Protein AF-A0A1Q1NKW4-F1 (afdb_monomer)

Solvent-accessible surface area (backbone atoms only — not comparable to full-atom values): 3850 Å² total; per-residue (Å²): 120,93,55,45,92,82,41,51,66,74,36,44,57,58,52,51,54,32,56,75,73,72,46,86,80,81,84,53,50,66,79,71,65,71,47,54,70,63,39,39,74,75,68,71,39,75,78,86,78,82,60,81,76,55,62,80,78,109

Sequence (58 aa):
SPIPAMSMVSYATGSRYLSLIGGVCMSFYDWYCDLPPSSPMTRGEQTDVPESADWYNS

Organism: NCBI:txid206937

Radius of gyration: 15.39 Å; Cα contacts (8 Å, |Δi|>4): 30; chains: 1; bounding box: 38×22×35 Å

Structure (mmCIF, N/CA/C/O backbone):
data_AF-A0A1Q1NKW4-F1
#
_entry.id   AF-A0A1Q1NKW4-F1
#
loop_
_atom_site.group_PDB
_atom_site.id
_atom_site.type_symbol
_atom_site.label_atom_id
_atom_site.label_alt_id
_atom_site.label_comp_id
_atom_site.label_asym_id
_atom_site.label_entity_id
_atom_site.label_seq_id
_atom_site.pdbx_PDB_ins_code
_atom_site.Cartn_x
_atom_site.Cartn_y
_atom_site.Cartn_z
_atom_site.occupancy
_atom_site.B_iso_or_equiv
_atom_site.auth_seq_id
_atom_site.auth_comp_id
_atom_site.auth_asym_id
_atom_site.auth_atom_id
_atom_site.pdbx_PDB_model_num
ATOM 1 N N . SER A 1 1 ? 1.450 9.651 4.274 1.00 65.50 1 SER A N 1
ATOM 2 C CA . SER A 1 1 ? 1.145 9.112 2.936 1.00 65.50 1 SER A CA 1
ATOM 3 C C . SER A 1 1 ? 0.342 7.829 3.105 1.00 65.50 1 SER A C 1
ATOM 5 O O . SER A 1 1 ? 0.488 7.192 4.144 1.00 65.50 1 SER A O 1
ATOM 7 N N . PRO A 1 2 ? -0.515 7.450 2.145 1.00 82.88 2 PRO A N 1
ATOM 8 C CA . PRO A 1 2 ? -1.320 6.230 2.245 1.00 82.88 2 PRO A CA 1
ATOM 9 C C . PRO A 1 2 ? -0.562 4.952 1.849 1.00 82.88 2 PRO A C 1
ATOM 11 O O . PRO A 1 2 ? -1.163 3.889 1.842 1.00 82.88 2 PRO A O 1
ATOM 14 N N . ILE A 1 3 ? 0.734 5.037 1.522 1.00 96.00 3 ILE A N 1
ATOM 15 C CA . ILE A 1 3 ? 1.549 3.898 1.077 1.00 96.00 3 ILE A CA 1
ATOM 16 C C . ILE A 1 3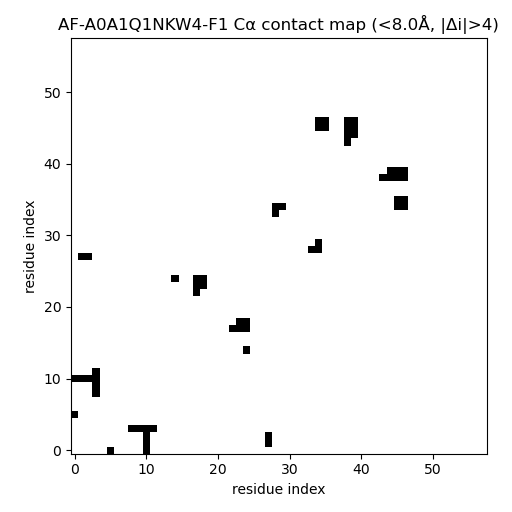 ? 2.232 3.262 2.299 1.00 96.00 3 ILE A C 1
ATOM 18 O O . ILE A 1 3 ? 3.159 3.869 2.850 1.00 96.00 3 ILE A O 1
ATOM 22 N N . PRO A 1 4 ? 1.839 2.044 2.722 1.00 94.94 4 PRO A N 1
ATOM 23 C CA . PRO A 1 4 ? 2.378 1.424 3.933 1.00 94.94 4 PRO A CA 1
ATOM 24 C C . PRO A 1 4 ? 3.884 1.151 3.846 1.00 94.94 4 PRO A C 1
ATOM 26 O O . PRO A 1 4 ? 4.583 1.290 4.845 1.00 94.94 4 PRO A O 1
ATOM 29 N N . ALA A 1 5 ? 4.401 0.825 2.655 1.00 96.12 5 ALA A N 1
ATOM 30 C CA . ALA A 1 5 ? 5.811 0.487 2.441 1.00 96.12 5 ALA A CA 1
ATOM 31 C C . ALA A 1 5 ? 6.787 1.639 2.755 1.00 96.12 5 ALA A C 1
ATOM 33 O O . ALA A 1 5 ? 7.939 1.389 3.088 1.00 96.12 5 ALA A O 1
ATOM 34 N N . MET A 1 6 ? 6.333 2.897 2.689 1.00 95.81 6 MET A N 1
ATOM 35 C CA . MET A 1 6 ? 7.170 4.067 2.989 1.00 95.81 6 MET A CA 1
ATOM 36 C C . MET A 1 6 ? 7.281 4.347 4.496 1.00 95.81 6 MET A C 1
ATOM 38 O O . MET A 1 6 ? 8.252 4.950 4.944 1.00 95.81 6 MET A O 1
ATOM 42 N N . SER A 1 7 ? 6.270 3.966 5.287 1.00 96.00 7 SER A N 1
ATOM 43 C CA . SER A 1 7 ? 6.252 4.164 6.741 1.00 96.00 7 SER A CA 1
ATOM 44 C C . SER A 1 7 ? 5.183 3.283 7.398 1.00 96.00 7 SER A C 1
ATOM 46 O O . SER A 1 7 ? 4.070 3.733 7.687 1.00 96.00 7 SER A O 1
ATOM 48 N N . MET A 1 8 ? 5.517 2.012 7.644 1.00 96.44 8 MET A N 1
ATOM 49 C CA . MET A 1 8 ? 4.540 0.987 8.040 1.00 96.44 8 MET A CA 1
ATOM 50 C C . MET A 1 8 ? 3.770 1.354 9.311 1.00 96.44 8 MET A C 1
ATOM 52 O O . MET A 1 8 ? 2.544 1.269 9.339 1.00 96.44 8 MET A O 1
ATOM 56 N N . VAL A 1 9 ? 4.472 1.793 10.363 1.00 96.44 9 VAL A N 1
ATOM 57 C CA . VAL A 1 9 ? 3.850 2.096 11.665 1.00 96.44 9 VAL A CA 1
ATOM 58 C C . VAL A 1 9 ? 2.969 3.341 11.582 1.00 96.44 9 VAL A C 1
ATOM 60 O O . VAL A 1 9 ? 1.879 3.354 12.148 1.00 96.44 9 VAL A O 1
ATOM 63 N N . SER A 1 10 ? 3.395 4.356 10.826 1.00 96.06 10 SER A N 1
ATOM 64 C CA . SER A 1 10 ? 2.613 5.581 10.619 1.00 96.06 10 SER A CA 1
ATOM 65 C C . SER A 1 10 ? 1.312 5.314 9.860 1.00 96.06 10 SER A C 1
ATOM 67 O O . SER A 1 10 ? 0.300 5.949 10.137 1.00 96.06 10 SER A O 1
ATOM 69 N N . TYR A 1 11 ? 1.317 4.368 8.915 1.00 95.94 11 TYR A N 1
ATOM 70 C CA . TYR A 1 11 ? 0.096 3.910 8.250 1.00 95.94 11 TYR A CA 1
ATOM 71 C C . TYR A 1 11 ? -0.769 3.033 9.177 1.00 95.94 11 TYR A C 1
ATOM 73 O O . TYR A 1 11 ? -1.999 3.154 9.213 1.00 95.94 11 TYR A O 1
ATOM 81 N N . ALA A 1 12 ? -0.133 2.147 9.950 1.00 96.75 12 ALA A N 1
ATOM 82 C CA . ALA A 1 12 ? -0.809 1.189 10.821 1.00 96.75 12 ALA A CA 1
ATOM 83 C C . ALA A 1 12 ? -1.580 1.857 11.967 1.00 96.75 12 ALA A C 1
ATOM 85 O O . ALA A 1 12 ? -2.634 1.361 12.350 1.00 96.75 12 ALA A O 1
ATOM 86 N N . THR A 1 13 ? -1.102 2.976 12.516 1.00 96.25 13 THR A N 1
ATOM 87 C CA . THR A 1 13 ? -1.795 3.686 13.607 1.00 96.25 13 THR A CA 1
ATOM 88 C C . THR A 1 13 ? -3.195 4.146 13.199 1.00 96.25 13 THR A C 1
ATOM 90 O O . THR A 1 13 ? -4.159 3.857 13.909 1.00 96.25 13 THR A O 1
ATOM 93 N N . GLY A 1 14 ? -3.329 4.799 12.042 1.00 94.88 14 GLY A N 1
ATOM 94 C CA . GLY A 1 14 ? -4.623 5.263 11.531 1.00 94.88 14 GLY A CA 1
ATOM 95 C C . GLY A 1 14 ? -5.540 4.116 11.104 1.00 94.88 14 GLY A C 1
ATOM 96 O O . GLY A 1 14 ? -6.688 4.043 11.541 1.00 94.88 14 GLY A O 1
ATOM 97 N N . SER A 1 15 ? -5.020 3.182 10.301 1.00 96.38 15 SER A N 1
ATOM 98 C CA . SER A 1 15 ? -5.803 2.040 9.804 1.00 96.38 15 SER A CA 1
ATOM 99 C C . SER A 1 15 ? -6.263 1.108 10.927 1.00 96.38 15 SER A C 1
ATOM 101 O O . SER A 1 15 ? -7.406 0.658 10.923 1.00 96.38 15 SER A O 1
ATOM 103 N N . ARG A 1 16 ? -5.429 0.868 11.947 1.00 97.25 16 ARG A N 1
ATOM 104 C CA . ARG A 1 16 ? -5.821 0.081 13.123 1.00 97.25 16 ARG A CA 1
ATOM 105 C C . ARG A 1 16 ? -6.932 0.761 13.915 1.00 97.25 16 ARG A C 1
ATOM 107 O O . ARG A 1 16 ? -7.878 0.081 14.297 1.00 97.25 16 ARG A O 1
ATOM 114 N N . TYR A 1 17 ? -6.825 2.067 14.174 1.00 97.69 17 TYR A N 1
ATOM 115 C CA . TYR A 1 17 ? -7.870 2.805 14.888 1.00 97.69 17 TYR A CA 1
ATOM 116 C C . TYR A 1 17 ? -9.211 2.722 14.151 1.00 97.69 17 TYR A C 1
ATOM 118 O O . TYR A 1 17 ? -10.206 2.343 14.764 1.00 97.69 17 TYR A O 1
ATOM 126 N N . LEU A 1 18 ? -9.218 2.986 12.838 1.00 97.75 18 LEU A N 1
ATOM 127 C CA . LEU A 1 18 ? -10.426 2.902 12.012 1.00 97.75 18 LEU A CA 1
ATOM 128 C C . LEU A 1 18 ? -11.025 1.494 12.028 1.00 97.75 18 LEU A C 1
A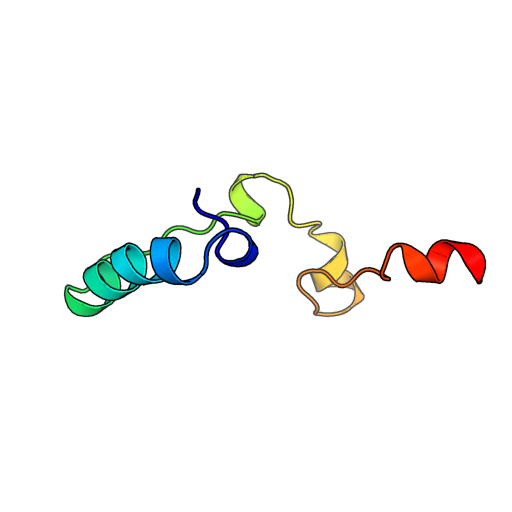TOM 130 O O . LEU A 1 18 ? -12.210 1.348 12.306 1.00 97.75 18 LEU A O 1
ATOM 134 N N . SER A 1 19 ? -10.212 0.457 11.830 1.00 97.31 19 SER A N 1
ATOM 135 C CA . SER A 1 19 ? -10.687 -0.930 11.864 1.00 97.31 19 SER A CA 1
ATOM 136 C C . SER A 1 19 ? -11.300 -1.324 13.213 1.00 97.31 19 SER A C 1
ATOM 138 O O . SER A 1 19 ? -12.272 -2.073 13.241 1.00 97.31 19 SER A O 1
ATOM 140 N N . LEU A 1 20 ? -10.780 -0.808 14.335 1.00 98.19 20 LEU A N 1
ATOM 141 C CA . LEU A 1 20 ? -11.322 -1.090 15.672 1.00 98.19 20 LEU A CA 1
ATOM 142 C C . LEU A 1 20 ? -12.691 -0.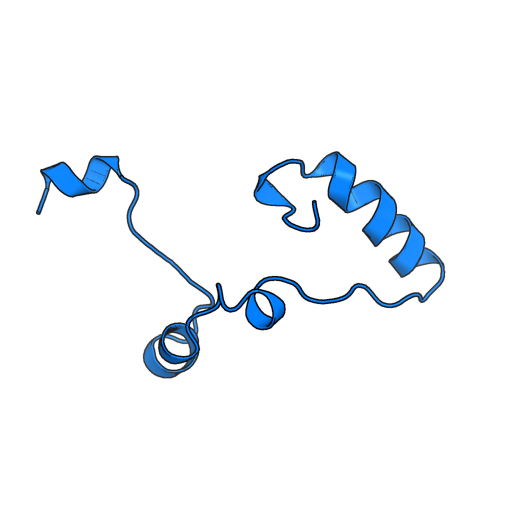443 15.920 1.00 98.19 20 LEU A C 1
ATOM 144 O O . LEU A 1 20 ? -13.486 -0.994 16.676 1.00 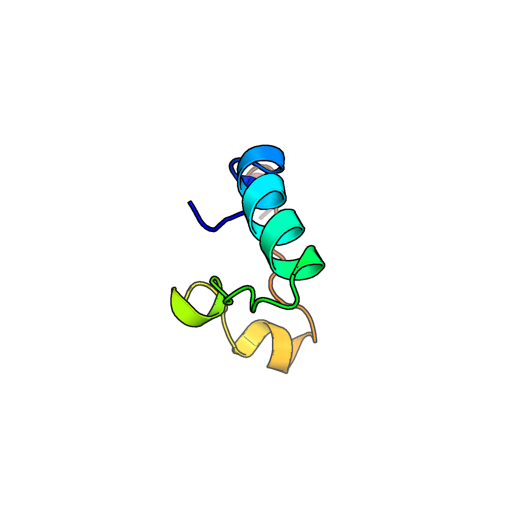98.19 20 LEU A O 1
ATOM 148 N N . ILE A 1 21 ? -12.971 0.703 15.296 1.00 98.31 21 ILE A N 1
ATOM 149 C CA . ILE A 1 21 ? -14.260 1.403 15.424 1.00 98.31 21 ILE A CA 1
ATOM 150 C C . ILE A 1 21 ? -15.240 1.075 14.285 1.00 98.31 21 ILE A C 1
ATOM 152 O O . ILE A 1 21 ? -16.307 1.678 14.210 1.00 98.31 21 ILE A O 1
ATOM 156 N N . GLY A 1 22 ? -14.888 0.141 13.393 1.00 97.88 22 GLY A N 1
ATOM 157 C CA . GLY 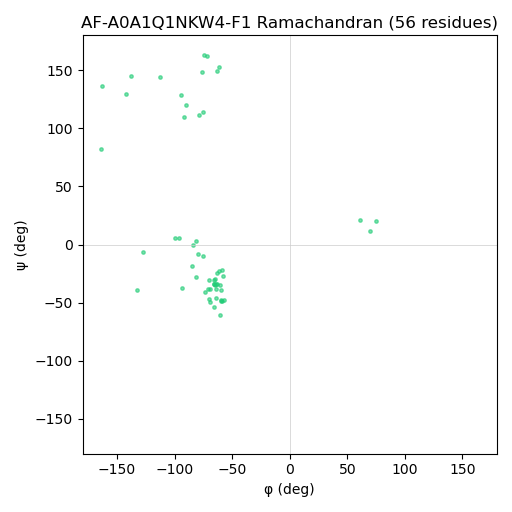A 1 22 ? -15.704 -0.227 12.229 1.00 97.88 22 GLY A CA 1
ATOM 158 C C . GLY A 1 22 ? -15.677 0.793 11.082 1.00 97.88 22 GLY A C 1
ATOM 159 O O . GLY A 1 22 ? -16.580 0.809 10.251 1.00 97.88 22 GLY A O 1
ATOM 160 N N . GLY A 1 23 ? -14.667 1.664 11.039 1.00 97.38 23 GLY A N 1
ATOM 161 C CA . GLY A 1 23 ? -14.437 2.609 9.947 1.00 97.38 23 GLY A CA 1
ATOM 162 C C . GLY A 1 23 ? -13.880 1.945 8.683 1.00 97.38 23 GLY A C 1
ATOM 163 O O . GLY A 1 23 ? -13.347 0.837 8.716 1.00 97.38 23 GLY A O 1
ATOM 164 N N . VAL A 1 24 ? -13.972 2.650 7.553 1.00 96.56 24 VAL A N 1
ATOM 165 C CA . VAL A 1 24 ? -13.496 2.171 6.244 1.00 96.56 24 VAL A CA 1
ATOM 166 C C . VAL A 1 24 ? -12.074 2.664 5.981 1.00 96.56 24 VAL A C 1
ATOM 168 O O . VAL A 1 24 ? -11.802 3.862 6.058 1.00 96.56 24 VAL A O 1
ATOM 171 N N . CYS A 1 25 ? -11.172 1.748 5.623 1.00 96.44 25 CYS A N 1
ATOM 172 C CA . CYS A 1 25 ? -9.868 2.092 5.054 1.00 96.44 25 CYS A CA 1
ATOM 173 C C . CYS A 1 25 ? -9.993 2.168 3.526 1.00 96.44 25 CYS A C 1
ATOM 175 O O . CYS A 1 25 ? -10.348 1.176 2.893 1.00 96.44 25 CYS A O 1
ATOM 177 N N . MET A 1 26 ? -9.708 3.329 2.937 1.00 96.06 26 MET A N 1
ATOM 178 C CA . MET A 1 26 ? -9.767 3.522 1.483 1.00 96.06 26 MET A CA 1
ATOM 179 C C . MET A 1 26 ? -8.556 2.891 0.782 1.00 96.06 26 MET A C 1
ATOM 181 O O . MET A 1 26 ? -7.456 2.869 1.340 1.00 96.06 26 MET A O 1
ATOM 185 N N . SER A 1 27 ? -8.754 2.408 -0.447 1.00 95.25 27 SER A N 1
ATOM 186 C CA . SER A 1 27 ? -7.676 1.944 -1.323 1.00 95.25 27 SER A CA 1
ATOM 187 C C . SER A 1 27 ? -6.838 3.117 -1.857 1.00 95.25 27 SER A C 1
ATOM 189 O O . SER A 1 27 ? -7.235 4.281 -1.768 1.00 95.25 27 SE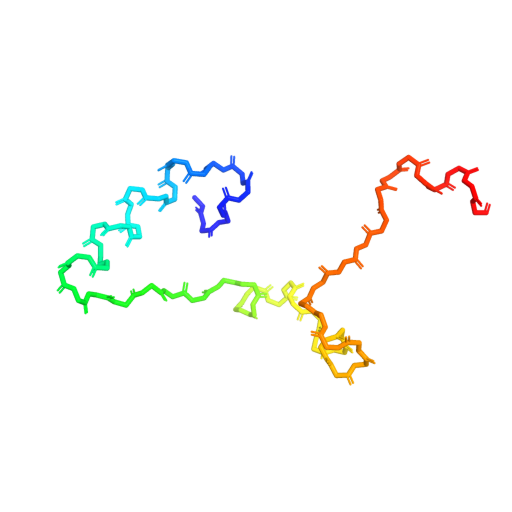R A O 1
ATOM 191 N N . PHE A 1 28 ? -5.636 2.817 -2.358 1.00 96.31 28 PHE A N 1
ATOM 192 C CA . PHE A 1 28 ? -4.710 3.829 -2.884 1.00 96.31 28 PHE A CA 1
ATOM 193 C C . PHE A 1 28 ? -4.118 3.457 -4.247 1.00 96.31 28 PHE A C 1
ATOM 195 O O . PHE A 1 28 ? -3.966 4.330 -5.090 1.00 96.31 28 PHE A O 1
ATOM 202 N N . TYR A 1 29 ? -3.772 2.186 -4.469 1.00 95.75 29 TYR A N 1
ATOM 203 C CA . TYR A 1 29 ? -2.982 1.756 -5.630 1.00 95.75 29 TYR A CA 1
ATOM 204 C C . TYR A 1 29 ? -3.771 1.843 -6.947 1.00 95.75 29 TYR A C 1
ATOM 206 O O . TYR A 1 29 ? -3.256 2.270 -7.975 1.00 95.75 29 TYR A O 1
ATOM 214 N N . ASP A 1 30 ? -5.056 1.510 -6.888 1.00 96.75 30 ASP A N 1
ATOM 215 C CA . ASP A 1 30 ? -6.052 1.722 -7.938 1.00 96.75 30 ASP A CA 1
ATOM 216 C C . ASP A 1 30 ? -6.392 3.208 -8.122 1.00 96.75 30 ASP A C 1
ATOM 218 O O . ASP A 1 30 ? -6.389 3.711 -9.242 1.00 96.75 30 ASP A O 1
ATOM 222 N N . TRP A 1 31 ? -6.643 3.926 -7.024 1.00 96.62 31 TRP A N 1
ATOM 223 C CA . TRP A 1 31 ? -7.029 5.337 -7.052 1.00 96.62 31 TRP A CA 1
ATOM 224 C C . TRP A 1 31 ? -5.933 6.247 -7.619 1.00 96.62 31 TRP A C 1
ATOM 226 O O . TRP A 1 31 ? -6.226 7.236 -8.287 1.00 96.62 31 TRP A O 1
ATOM 236 N N . TYR A 1 32 ? -4.668 5.912 -7.370 1.00 96.94 32 TYR A N 1
ATOM 237 C CA . TYR A 1 32 ? -3.513 6.636 -7.901 1.00 96.94 32 TYR A CA 1
ATOM 238 C C . TYR A 1 32 ? -3.116 6.209 -9.315 1.00 96.94 32 TYR A C 1
ATOM 240 O O . TYR A 1 32 ? -2.192 6.791 -9.872 1.00 96.94 32 TYR A O 1
ATOM 248 N N . CYS A 1 33 ? -3.825 5.250 -9.920 1.00 96.94 33 CYS A N 1
ATOM 249 C CA . CYS A 1 33 ? -3.484 4.665 -11.220 1.00 96.94 33 CYS A CA 1
ATOM 250 C C . CYS A 1 33 ? -2.109 3.971 -11.252 1.00 96.94 33 CYS A C 1
ATOM 252 O O . CYS A 1 33 ? -1.556 3.762 -12.332 1.00 96.94 33 CYS A O 1
ATOM 254 N N . ASP A 1 34 ? -1.580 3.578 -10.092 1.00 97.12 34 ASP A N 1
ATOM 255 C CA . ASP A 1 34 ? -0.320 2.838 -9.991 1.00 97.12 34 ASP A CA 1
ATOM 256 C C . ASP A 1 34 ? -0.529 1.324 -10.171 1.00 97.12 34 ASP A C 1
ATOM 258 O O . ASP A 1 34 ? 0.424 0.608 -10.472 1.00 97.12 34 ASP A O 1
ATOM 262 N N . LEU A 1 35 ? -1.764 0.830 -10.004 1.00 97.25 35 LEU A N 1
ATOM 263 C CA . LEU A 1 35 ? -2.164 -0.547 -10.295 1.00 97.25 35 LEU A CA 1
ATOM 264 C C . LEU A 1 35 ? -2.371 -0.742 -11.804 1.00 97.25 35 LEU A C 1
ATOM 266 O O . LEU A 1 35 ? -3.376 -0.258 -12.332 1.00 97.25 35 LEU A O 1
ATOM 270 N N . PRO A 1 36 ? -1.518 -1.510 -12.506 1.00 97.06 36 PRO A N 1
ATOM 271 C CA . PRO A 1 36 ? -1.789 -1.905 -13.882 1.00 97.06 36 PRO A CA 1
ATOM 272 C C . PRO A 1 36 ? -2.856 -3.017 -13.910 1.00 97.06 36 PRO A C 1
ATOM 274 O O . PRO A 1 36 ? -2.563 -4.143 -13.500 1.00 97.06 36 PRO A O 1
ATOM 277 N N . PRO A 1 37 ? -4.073 -2.793 -14.453 1.00 97.19 37 PRO A N 1
ATOM 278 C CA . PRO A 1 37 ? -5.123 -3.821 -14.454 1.00 97.19 37 PRO A CA 1
ATOM 279 C C . PRO A 1 37 ? -4.734 -5.085 -15.235 1.00 97.19 3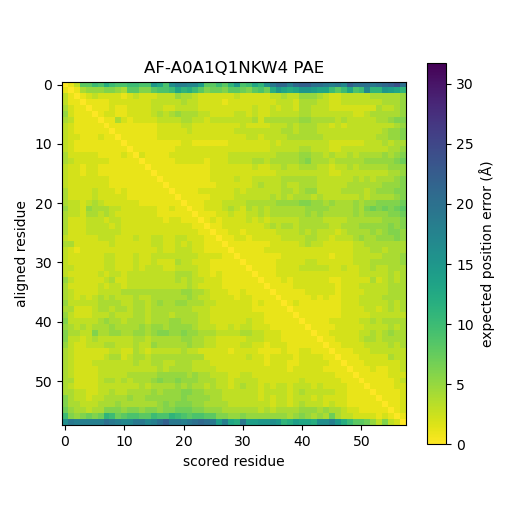7 PRO A C 1
ATOM 281 O O . PRO A 1 37 ? -5.257 -6.169 -14.980 1.00 97.19 37 PRO A O 1
ATOM 284 N N . SER A 1 38 ? -3.786 -4.961 -16.168 1.00 97.25 38 SER A N 1
ATOM 285 C CA . SER A 1 38 ? -3.254 -6.072 -16.954 1.00 97.25 38 SER A CA 1
ATOM 286 C C . SER A 1 38 ? -2.495 -7.106 -16.119 1.00 97.25 38 SER A C 1
ATOM 288 O O . SER A 1 38 ? -2.515 -8.279 -16.494 1.00 97.25 38 SER A O 1
ATOM 290 N N . SER A 1 39 ? -1.856 -6.725 -15.003 1.00 97.88 39 SER A N 1
ATOM 291 C CA . SER A 1 39 ? -1.107 -7.671 -14.161 1.00 97.88 39 SER A CA 1
ATOM 292 C C . SER A 1 39 ? -2.043 -8.706 -13.516 1.00 97.88 39 SER A C 1
ATOM 294 O O . SER A 1 39 ? -1.871 -9.897 -13.801 1.00 97.88 39 SER A O 1
ATOM 296 N N . PRO A 1 40 ? -3.119 -8.311 -12.802 1.00 97.56 40 PRO A N 1
ATOM 297 C CA . PRO A 1 40 ? -4.111 -9.264 -12.311 1.00 97.56 40 PRO A CA 1
ATOM 298 C C . PRO A 1 40 ? -4.799 -10.057 -13.427 1.00 97.56 40 PRO A C 1
ATOM 300 O O . PRO A 1 40 ? -5.008 -11.257 -13.278 1.00 97.56 40 PRO A O 1
ATOM 303 N N . MET A 1 41 ? -5.117 -9.425 -14.565 1.00 97.94 41 MET A N 1
ATOM 304 C CA . MET A 1 41 ? -5.782 -10.106 -15.689 1.00 97.94 41 MET A CA 1
ATOM 305 C C . MET A 1 41 ? -4.911 -11.190 -16.336 1.00 97.94 41 MET A C 1
ATOM 307 O O . MET A 1 41 ? -5.436 -12.192 -16.813 1.00 97.94 41 MET A O 1
ATOM 311 N N . THR A 1 42 ? -3.593 -10.988 -16.372 1.00 97.94 42 THR A N 1
ATOM 312 C CA . THR A 1 42 ? -2.656 -11.896 -17.051 1.00 97.94 42 THR A CA 1
ATOM 313 C C . THR A 1 42 ? -2.074 -12.936 -16.099 1.00 97.94 42 THR A C 1
ATOM 315 O O . THR A 1 42 ? -1.834 -14.071 -16.502 1.00 97.94 42 THR A O 1
ATOM 318 N N . ARG A 1 43 ? -1.793 -12.542 -14.852 1.00 95.56 43 ARG A N 1
ATOM 319 C CA . ARG A 1 43 ? -0.992 -13.334 -13.906 1.00 95.56 43 ARG A CA 1
ATOM 320 C C . ARG A 1 43 ? -1.662 -13.556 -12.553 1.00 95.56 43 ARG A C 1
ATOM 322 O O . ARG A 1 43 ? -1.122 -14.308 -11.757 1.00 95.56 43 ARG A O 1
ATOM 329 N N . GLY A 1 44 ? -2.811 -12.936 -12.284 1.00 97.88 44 GLY A N 1
ATOM 330 C CA . GLY A 1 44 ? -3.476 -13.040 -10.981 1.00 97.88 44 GLY A CA 1
ATOM 331 C C . GLY A 1 44 ? -2.744 -12.331 -9.835 1.00 97.88 44 GLY A C 1
ATOM 332 O O . GLY A 1 44 ? -3.124 -12.521 -8.687 1.00 97.88 44 GLY A O 1
ATOM 333 N N . GLU A 1 45 ? -1.737 -11.504 -10.136 1.00 97.56 45 GLU A N 1
ATOM 334 C CA . GLU A 1 45 ? -0.901 -10.799 -9.156 1.00 97.56 45 GLU A CA 1
ATOM 335 C C . GLU A 1 45 ? -1.132 -9.287 -9.213 1.00 97.56 45 GLU A C 1
ATOM 337 O O . GLU A 1 45 ? -1.333 -8.727 -10.296 1.00 97.56 45 GLU A O 1
ATOM 342 N N . GLN A 1 46 ? -1.081 -8.612 -8.056 1.00 95.00 46 GLN A N 1
ATOM 343 C CA . GLN A 1 46 ? -1.305 -7.163 -7.971 1.00 95.00 46 GLN A CA 1
ATOM 344 C C . GLN A 1 46 ? -0.265 -6.402 -8.802 1.00 95.00 46 GLN A C 1
ATOM 346 O O . GLN A 1 46 ? -0.643 -5.730 -9.757 1.00 95.00 46 GLN A O 1
ATOM 351 N N . THR A 1 47 ? 1.011 -6.571 -8.452 1.00 97.12 47 THR A N 1
ATOM 352 C CA . THR A 1 47 ? 2.197 -6.154 -9.207 1.00 97.12 47 THR A CA 1
ATOM 353 C C . THR A 1 47 ? 3.385 -6.924 -8.641 1.00 97.12 47 THR A C 1
ATOM 355 O O . THR A 1 47 ? 3.535 -6.996 -7.423 1.00 97.12 47 THR A O 1
ATOM 358 N N . ASP A 1 48 ? 4.247 -7.440 -9.508 1.00 97.44 48 ASP A N 1
ATOM 359 C CA . ASP A 1 48 ? 5.577 -7.916 -9.135 1.00 97.44 48 ASP A CA 1
ATOM 360 C C . ASP A 1 48 ? 6.548 -7.543 -10.263 1.00 97.44 48 ASP A C 1
ATOM 362 O O . ASP A 1 48 ? 6.248 -7.752 -11.443 1.00 97.44 48 ASP A O 1
ATOM 366 N N . VAL A 1 49 ? 7.665 -6.908 -9.911 1.00 97.19 49 VAL A N 1
ATOM 367 C CA . VAL A 1 49 ? 8.673 -6.393 -10.848 1.00 97.19 49 VAL A CA 1
ATOM 368 C C . VAL A 1 49 ? 10.070 -6.710 -10.314 1.00 97.19 49 VAL A C 1
ATOM 370 O O . VAL A 1 49 ? 10.272 -6.675 -9.100 1.00 97.19 49 VAL A O 1
ATOM 373 N N . PRO A 1 50 ? 11.048 -7.002 -11.191 1.00 97.12 50 PRO A N 1
ATOM 374 C CA . PRO A 1 50 ? 12.403 -7.310 -10.751 1.00 97.12 50 PRO A C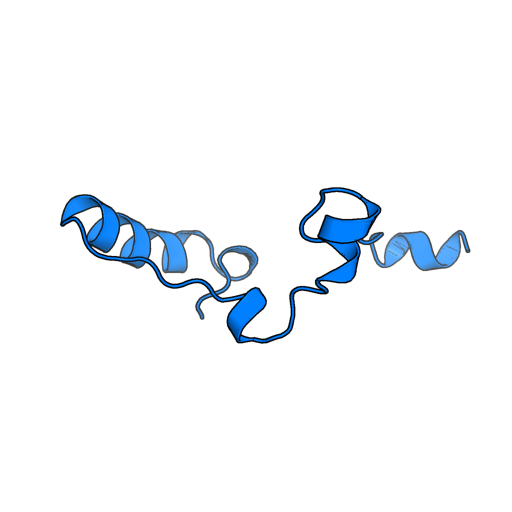A 1
ATOM 375 C C . PRO A 1 50 ? 13.054 -6.113 -10.045 1.00 97.12 50 PRO A C 1
ATOM 377 O O . PRO A 1 50 ? 12.780 -4.951 -10.367 1.00 97.12 50 PRO A O 1
ATOM 380 N N . GLU A 1 51 ? 13.945 -6.399 -9.094 1.00 98.19 51 GLU A N 1
ATOM 381 C CA . GLU A 1 51 ? 14.769 -5.375 -8.450 1.00 98.19 51 GLU A CA 1
ATOM 382 C C . GLU A 1 51 ? 15.668 -4.678 -9.482 1.00 98.19 51 GLU A C 1
ATOM 384 O O . GLU A 1 51 ? 16.080 -5.270 -10.480 1.00 98.19 51 GLU A O 1
ATOM 389 N N . SER A 1 52 ? 16.039 -3.423 -9.221 1.00 97.31 52 SER A N 1
ATOM 390 C CA . SER A 1 52 ? 16.943 -2.669 -10.094 1.00 97.31 52 SER A CA 1
ATOM 391 C C . SER A 1 52 ? 18.321 -3.314 -10.295 1.00 97.31 52 SER A C 1
ATOM 393 O O . SER A 1 52 ? 18.978 -3.042 -11.297 1.00 97.31 52 SER A O 1
ATOM 395 N N . ALA A 1 53 ? 18.763 -4.189 -9.387 1.00 97.50 53 ALA A N 1
ATOM 396 C CA . ALA A 1 53 ? 19.991 -4.965 -9.549 1.00 97.50 53 ALA A CA 1
ATOM 397 C C . ALA A 1 53 ? 19.914 -5.969 -10.717 1.00 97.50 53 ALA A C 1
ATOM 399 O O . ALA A 1 53 ? 20.930 -6.227 -11.363 1.00 97.50 53 ALA A O 1
ATOM 400 N N . ASP A 1 54 ? 18.724 -6.490 -11.029 1.00 97.94 54 ASP A N 1
ATOM 401 C CA . ASP A 1 54 ? 18.526 -7.482 -12.094 1.00 97.94 54 ASP A CA 1
ATOM 402 C C . ASP A 1 54 ? 18.586 -6.867 -13.504 1.00 97.94 54 ASP A C 1
ATOM 404 O O . ASP A 1 54 ? 18.721 -7.575 -14.499 1.00 97.94 54 ASP A O 1
ATOM 408 N N . TRP A 1 55 ? 18.592 -5.531 -13.611 1.00 96.31 55 TRP A N 1
ATOM 409 C CA . TRP A 1 55 ? 18.800 -4.835 -14.886 1.00 96.31 55 TRP A CA 1
ATOM 410 C C . TRP A 1 55 ? 20.137 -5.196 -15.548 1.00 96.31 55 TRP A C 1
ATOM 412 O O . TRP A 1 55 ? 20.246 -5.137 -16.768 1.00 96.31 55 TRP A O 1
ATOM 422 N N . TYR A 1 56 ? 21.149 -5.585 -14.763 1.00 95.81 56 TYR A N 1
ATOM 423 C CA . TYR A 1 56 ? 22.462 -5.999 -15.273 1.00 95.81 56 TYR A CA 1
ATOM 424 C C . TYR A 1 56 ? 22.502 -7.440 -15.814 1.00 95.81 56 TYR A C 1
ATOM 426 O O . TYR A 1 56 ? 23.513 -7.825 -16.398 1.00 95.81 56 TYR A O 1
ATOM 434 N N . ASN A 1 57 ? 21.434 -8.227 -15.637 1.00 95.12 57 ASN A N 1
ATOM 435 C CA . ASN A 1 57 ? 21.306 -9.596 -16.157 1.00 95.12 57 ASN A CA 1
ATOM 436 C C . ASN A 1 57 ? 20.466 -9.676 -17.446 1.00 95.12 57 ASN A C 1
ATOM 438 O O . ASN A 1 57 ? 20.154 -10.777 -17.904 1.00 95.12 57 ASN A O 1
ATOM 442 N N . SER A 1 58 ? 20.061 -8.523 -17.987 1.00 75.56 58 SER A N 1
ATOM 443 C CA . SER A 1 58 ? 19.202 -8.399 -19.172 1.00 75.56 58 SER A CA 1
ATOM 444 C C . SER A 1 58 ? 19.992 -8.251 -20.469 1.00 75.56 58 SER A C 1
ATOM 446 O O . SER A 1 58 ? 21.035 -7.559 -20.459 1.00 75.56 58 SER A O 1
#

pLDDT: mean 95.65, std 5.24, range [65.5, 98.31]

Mean predicted aligned error: 3.23 Å

Foldseek 3Di:
DCDCVVPVVVNCVVVVVCVVVVHDDDDDCV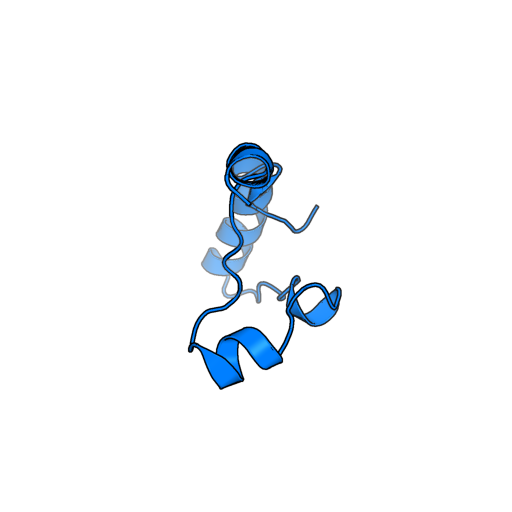VVVVFDPVCCVPPVDRDDDDDPVCVVVD

Secondary structure (DSSP, 8-state):
---GGG-HHHHHHHHHHHHHTTPPPPP-TTTTT-S-THHHHHHS-S-----GGGGGG-